Protein AF-G0EFN5-F1 (afdb_monomer_lite)

InterPro domains:
  IPR045397 Toxin TumE-like [PF20126] (11-122)

Secondary structure (DSSP, 8-state):
-HHHHHHHHHHHHHHTGGGEEEEEEEEEEEETTEEEEEEEEEETTS-EEEEEEEEEEETTEEEEEEEEEEEE-TTS-EEEEEE--TT-TTSTTTT-EEEETTS-EEE-----HHHHHHHHHHHHHHHHTS---

Radius of gyration: 15.44 Å; chains: 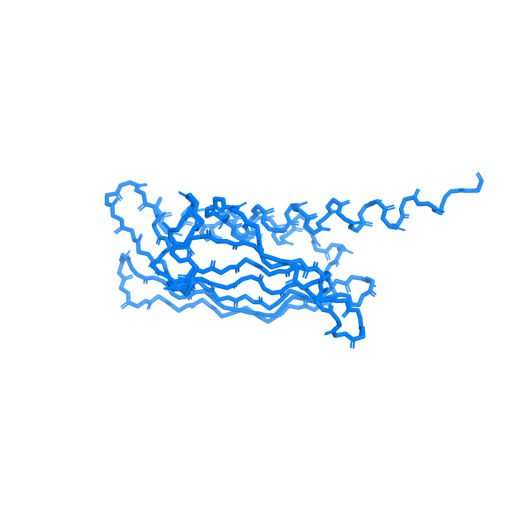1; bounding box: 36×36×50 Å

Foldseek 3Di:
DVVVLVVLVVVLCVVCVQFWPDKDWDWDDPDPFWIWIWIWTATPQQKIWGKIFIWGDDPPDIDTPWMKTFIAGNVRQTQKMWTQDQPCPVAPQHSTWMAHSVRDIHRDHDDRPSRVSVVVVVVCCVVVVVPDD

pLDDT: mean 94.7, std 10.27, range [31.78, 98.88]

Sequence (133 aa):
MLAEYTRGVIEKLWRLSKLITYSSITMEVRSPTRLVLRGLIRFVDGSRLHFLEYLVSRGERVERIAYRFHYEDPHGNLRFRYDNAPHHPELPTHPHHKHLSDGSVVPAEEPSLPAILDEIRSLLAAELGDAEP

Structure (mmCIF, N/CA/C/O backbone):
data_AF-G0EFN5-F1
#
_entry.id   AF-G0EFN5-F1
#
loop_
_atom_site.group_PDB
_atom_site.id
_atom_site.type_symbol
_atom_site.label_atom_id
_atom_site.label_alt_id
_atom_site.label_comp_id
_atom_site.label_asym_id
_atom_site.label_entity_id
_atom_site.label_seq_id
_atom_site.pdbx_PDB_ins_code
_atom_site.Cartn_x
_atom_site.Cartn_y
_atom_site.Cartn_z
_atom_site.occupancy
_atom_site.B_iso_or_equiv
_atom_site.auth_seq_id
_atom_site.auth_comp_id
_atom_site.auth_asym_id
_atom_site.auth_atom_id
_atom_site.pdbx_PDB_model_num
ATOM 1 N N . MET A 1 1 ? -17.535 0.107 6.289 1.00 85.69 1 MET A N 1
ATOM 2 C CA . MET A 1 1 ? -16.983 -0.386 7.584 1.00 85.69 1 MET A CA 1
ATOM 3 C C . MET A 1 1 ? -15.824 -1.365 7.370 1.00 85.69 1 MET A C 1
ATOM 5 O O . MET A 1 1 ? -15.649 -1.841 6.256 1.00 85.69 1 MET A O 1
ATOM 9 N N . LEU A 1 2 ? -15.030 -1.693 8.405 1.00 92.88 2 LEU A 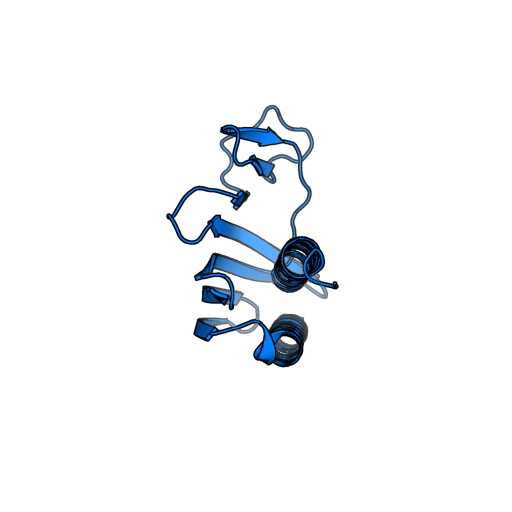N 1
ATOM 10 C CA . LEU A 1 2 ? -13.819 -2.539 8.277 1.00 92.88 2 LEU A CA 1
ATOM 11 C C . LEU A 1 2 ? -14.054 -3.860 7.521 1.00 92.88 2 LEU A C 1
ATOM 13 O O . LEU A 1 2 ? -13.195 -4.264 6.749 1.00 92.88 2 LEU A O 1
ATOM 17 N N . ALA A 1 3 ? -15.224 -4.487 7.679 1.00 91.88 3 ALA A N 1
ATOM 18 C CA . ALA A 1 3 ? -15.596 -5.697 6.940 1.00 91.88 3 ALA A CA 1
ATOM 19 C C . ALA A 1 3 ? -15.755 -5.479 5.420 1.00 91.88 3 ALA A C 1
ATOM 21 O O . ALA A 1 3 ? -15.418 -6.352 4.628 1.00 91.88 3 ALA A O 1
ATOM 22 N N . GLU A 1 4 ? -16.266 -4.323 4.993 1.00 93.00 4 GLU A N 1
ATOM 23 C CA . GLU A 1 4 ? -16.359 -3.972 3.568 1.00 93.00 4 GLU A CA 1
ATOM 24 C C . GLU A 1 4 ? -14.976 -3.679 2.999 1.00 93.00 4 GLU A C 1
ATOM 26 O O . GLU A 1 4 ? -14.658 -4.115 1.897 1.00 93.00 4 GLU A O 1
ATOM 31 N N . TYR A 1 5 ? -14.132 -2.999 3.781 1.00 94.62 5 TYR A N 1
ATOM 32 C CA . TYR A 1 5 ? -12.748 -2.756 3.399 1.00 94.62 5 TYR A CA 1
ATOM 33 C C . TYR A 1 5 ? -11.989 -4.074 3.189 1.00 94.62 5 TYR A C 1
ATOM 35 O O . TYR A 1 5 ? -11.385 -4.279 2.137 1.00 94.62 5 TYR A O 1
ATOM 43 N N . THR A 1 6 ? -12.060 -5.001 4.149 1.00 94.69 6 THR A N 1
ATOM 44 C CA . THR A 1 6 ? -11.372 -6.296 4.039 1.00 94.69 6 THR A CA 1
ATOM 45 C C . THR A 1 6 ? -11.942 -7.156 2.919 1.00 94.69 6 THR A C 1
ATOM 47 O O . THR A 1 6 ? -11.173 -7.809 2.216 1.00 94.69 6 THR A O 1
ATOM 50 N N . ARG A 1 7 ? -13.260 -7.109 2.677 1.00 95.56 7 ARG A N 1
ATOM 51 C CA . ARG A 1 7 ? -13.872 -7.740 1.500 1.00 95.56 7 ARG A CA 1
ATOM 52 C C . ARG A 1 7 ? -13.288 -7.181 0.203 1.00 95.56 7 ARG A C 1
ATOM 54 O O . ARG A 1 7 ? -12.861 -7.964 -0.637 1.00 95.56 7 ARG A O 1
ATOM 61 N N . GLY A 1 8 ? -13.193 -5.857 0.071 1.00 96.06 8 GLY A N 1
ATOM 62 C CA . GLY A 1 8 ? -12.595 -5.212 -1.102 1.00 96.06 8 GLY A CA 1
ATOM 63 C C . GLY A 1 8 ? -11.130 -5.606 -1.321 1.00 96.06 8 GLY A C 1
ATOM 64 O O . GLY A 1 8 ? -10.715 -5.838 -2.456 1.00 96.06 8 GLY A O 1
ATOM 65 N N . VAL A 1 9 ? -10.355 -5.763 -0.242 1.00 96.69 9 VAL A N 1
ATOM 66 C CA . VAL A 1 9 ? -8.985 -6.301 -0.308 1.00 96.69 9 VAL A CA 1
ATOM 67 C C . VAL A 1 9 ? -8.982 -7.738 -0.834 1.00 96.69 9 VAL A C 1
ATOM 69 O O . VAL A 1 9 ? -8.250 -8.036 -1.775 1.00 96.69 9 VAL A O 1
ATOM 72 N N . ILE A 1 10 ? -9.815 -8.624 -0.279 1.00 96.94 10 ILE A N 1
ATOM 73 C CA . ILE A 1 10 ? -9.899 -10.033 -0.701 1.00 96.94 10 ILE A CA 1
ATOM 74 C C . ILE A 1 10 ? -10.315 -10.143 -2.173 1.00 96.94 10 ILE A C 1
ATOM 76 O O . ILE A 1 10 ? -9.691 -10.876 -2.938 1.00 96.94 10 ILE A O 1
ATOM 80 N N . GLU A 1 11 ? -11.327 -9.384 -2.594 1.00 97.56 11 GLU A N 1
ATOM 81 C CA . GLU A 1 11 ? -11.778 -9.346 -3.987 1.00 97.56 11 GLU A CA 1
ATOM 82 C C . GLU A 1 11 ? -10.670 -8.872 -4.930 1.00 97.56 11 GLU A C 1
ATOM 84 O O . GLU A 1 11 ? -10.484 -9.442 -6.009 1.00 97.56 11 GLU A O 1
ATOM 89 N N . LYS A 1 12 ? -9.901 -7.851 -4.527 1.00 97.06 12 LYS A N 1
ATOM 90 C CA . LYS A 1 12 ? -8.769 -7.363 -5.316 1.00 97.06 12 LYS A CA 1
ATOM 91 C C . LYS A 1 12 ? -7.680 -8.427 -5.446 1.00 97.06 12 LYS A C 1
ATOM 93 O O . LYS A 1 12 ? -7.235 -8.689 -6.559 1.00 97.06 12 LYS A O 1
ATOM 98 N N . LEU A 1 13 ? -7.303 -9.078 -4.346 1.00 97.00 13 LEU A N 1
ATOM 99 C CA . LEU A 1 13 ? -6.324 -10.170 -4.352 1.00 97.00 13 LEU A CA 1
ATOM 100 C C . LEU A 1 13 ? -6.772 -11.323 -5.254 1.00 97.00 13 LEU A C 1
ATOM 102 O O . LEU A 1 13 ? -5.977 -11.835 -6.037 1.00 97.00 13 LEU A O 1
ATOM 106 N N . TRP A 1 14 ? -8.055 -11.688 -5.209 1.00 97.19 14 TRP A N 1
ATOM 107 C CA . TRP A 1 14 ? -8.604 -12.738 -6.065 1.00 97.19 14 TRP A CA 1
ATOM 108 C C . TRP A 1 14 ? -8.531 -12.371 -7.554 1.00 97.19 14 TRP A C 1
ATOM 110 O O . TRP A 1 14 ? -8.092 -13.184 -8.371 1.00 97.19 14 TRP A O 1
ATOM 120 N N . ARG A 1 15 ? -8.869 -11.125 -7.917 1.00 96.81 15 ARG A N 1
ATOM 121 C CA . ARG A 1 15 ? -8.736 -10.617 -9.298 1.00 96.81 15 ARG A CA 1
ATOM 122 C C . ARG A 1 15 ? -7.288 -10.600 -9.791 1.00 96.81 15 ARG A C 1
ATOM 124 O O . ARG A 1 15 ? -7.059 -10.778 -10.982 1.00 96.81 15 ARG A O 1
ATOM 131 N N . LEU A 1 16 ? -6.330 -10.389 -8.891 1.00 96.25 16 LEU A N 1
ATOM 132 C CA . LEU A 1 16 ? -4.898 -10.368 -9.195 1.00 96.25 16 LEU A CA 1
ATOM 133 C C . LEU A 1 16 ? -4.220 -11.732 -9.027 1.00 96.25 16 LEU A C 1
ATOM 135 O O . LEU A 1 16 ? -3.008 -11.817 -9.180 1.00 96.25 16 LEU A O 1
ATOM 139 N N . SER A 1 17 ? -4.970 -12.802 -8.755 1.00 96.38 17 SER A N 1
ATOM 140 C CA . SER A 1 17 ? -4.414 -14.133 -8.469 1.00 96.38 17 SER A CA 1
ATOM 141 C C . SER A 1 17 ? -3.433 -14.641 -9.531 1.00 96.38 17 SER A C 1
ATOM 143 O O . SER A 1 17 ? -2.427 -15.242 -9.180 1.00 96.38 17 SER A O 1
ATOM 145 N N . LYS A 1 18 ? -3.664 -14.343 -10.818 1.00 96.56 18 LYS A N 1
ATOM 146 C CA . LYS A 1 18 ? -2.749 -14.713 -11.916 1.00 96.56 18 LYS A CA 1
ATOM 147 C C . LYS A 1 18 ? -1.419 -13.953 -11.913 1.00 96.56 18 LYS A C 1
ATOM 149 O O . LYS A 1 18 ? -0.469 -14.410 -12.532 1.00 96.56 18 LYS A O 1
ATOM 154 N N . LEU A 1 19 ? -1.369 -12.795 -11.260 1.00 97.44 19 LEU A N 1
ATOM 155 C CA . LEU A 1 19 ? -0.171 -11.965 -11.135 1.00 97.44 19 LEU A CA 1
ATOM 156 C C . LEU A 1 19 ? 0.564 -12.204 -9.813 1.00 97.44 19 LEU A C 1
ATOM 158 O O . LEU A 1 19 ? 1.660 -11.683 -9.647 1.00 97.44 19 LEU A O 1
ATOM 162 N N . ILE A 1 20 ? -0.014 -12.965 -8.878 1.00 98.31 20 ILE A N 1
ATOM 163 C CA . ILE A 1 20 ? 0.542 -13.216 -7.545 1.00 98.31 20 ILE A CA 1
ATOM 164 C C . ILE A 1 20 ? 1.136 -14.625 -7.504 1.00 98.31 20 ILE A C 1
ATOM 166 O O . ILE A 1 20 ? 0.429 -15.613 -7.677 1.00 98.31 20 ILE A O 1
ATOM 170 N N . THR A 1 21 ? 2.433 -14.724 -7.220 1.00 98.31 21 THR A N 1
ATOM 171 C CA . THR A 1 21 ? 3.140 -16.009 -7.068 1.00 98.31 21 THR A CA 1
ATOM 172 C C . THR A 1 21 ? 3.200 -16.472 -5.618 1.00 98.31 21 THR A C 1
ATOM 174 O O . THR A 1 21 ? 3.274 -17.667 -5.342 1.00 98.31 21 THR A O 1
ATOM 177 N N . TYR A 1 22 ? 3.156 -15.533 -4.674 1.00 98.31 22 TYR A N 1
ATOM 178 C CA . TYR A 1 22 ? 3.151 -15.818 -3.246 1.00 98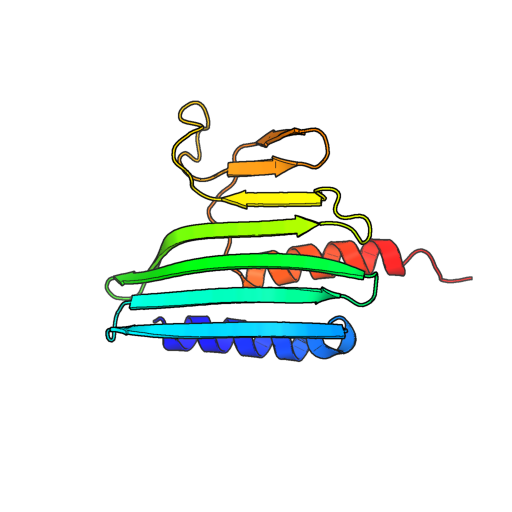.31 22 TYR A CA 1
ATOM 179 C C . TYR A 1 22 ? 2.451 -14.700 -2.480 1.00 98.31 22 TYR A C 1
ATOM 181 O O . TYR A 1 22 ? 2.629 -13.520 -2.781 1.00 98.31 22 TYR A O 1
ATOM 189 N N . SER A 1 23 ? 1.713 -15.059 -1.433 1.00 97.75 23 SER A N 1
ATOM 190 C CA . SER A 1 23 ? 1.177 -14.092 -0.480 1.00 97.75 23 SER A CA 1
ATOM 191 C C . SER A 1 23 ? 1.176 -14.655 0.935 1.00 97.75 23 SER A C 1
ATOM 193 O O . SER A 1 23 ? 0.706 -15.770 1.156 1.00 97.75 23 SER A O 1
ATOM 195 N N . SER A 1 24 ? 1.623 -13.853 1.897 1.00 97.94 24 SER A N 1
ATOM 196 C CA . SER A 1 24 ? 1.438 -14.089 3.328 1.00 97.94 24 SER A CA 1
ATOM 197 C C . SER A 1 24 ? 0.810 -12.848 3.934 1.00 97.94 24 SER A C 1
ATOM 199 O O . SER A 1 24 ? 1.431 -11.786 3.971 1.00 97.94 24 SER A O 1
ATOM 201 N N . ILE A 1 25 ? -0.450 -12.963 4.347 1.00 97.69 25 ILE A N 1
ATOM 202 C CA . ILE A 1 25 ? -1.261 -11.844 4.823 1.00 97.69 25 ILE A CA 1
ATOM 203 C C . ILE A 1 25 ? -1.831 -12.218 6.184 1.00 97.69 25 ILE A C 1
ATOM 205 O O . ILE A 1 25 ? -2.456 -13.262 6.349 1.00 97.69 25 ILE A O 1
ATOM 209 N N . THR A 1 26 ? -1.606 -11.357 7.169 1.00 97.94 26 THR A N 1
ATOM 210 C CA . THR A 1 26 ? -2.162 -11.476 8.514 1.00 97.94 26 THR A CA 1
ATOM 211 C C . THR A 1 26 ? -3.175 -10.367 8.730 1.00 97.94 26 THR A C 1
ATOM 213 O O . THR A 1 26 ? -2.851 -9.186 8.594 1.00 97.94 26 THR A O 1
ATOM 216 N N . MET A 1 27 ? -4.387 -10.760 9.107 1.00 97.00 27 MET A N 1
ATOM 217 C CA . MET A 1 27 ? -5.455 -9.858 9.512 1.00 97.00 27 MET A CA 1
ATOM 218 C C . MET A 1 27 ? -5.742 -10.084 10.993 1.00 97.00 27 MET A C 1
ATOM 220 O O . MET A 1 27 ? -6.149 -11.171 11.394 1.00 97.00 27 MET A O 1
ATOM 224 N N . GLU A 1 28 ? -5.521 -9.060 11.808 1.00 97.31 28 GLU A N 1
ATOM 225 C CA . GLU A 1 28 ? -5.665 -9.134 13.255 1.00 97.31 28 GLU A CA 1
ATOM 226 C C . GLU A 1 28 ? -6.720 -8.137 13.736 1.00 97.31 28 GLU A C 1
ATOM 228 O O . GLU A 1 28 ? -6.487 -6.927 13.820 1.00 97.31 28 GLU A O 1
ATOM 233 N N . VAL A 1 29 ? -7.908 -8.658 14.046 1.00 95.38 29 VAL A N 1
ATOM 234 C CA . VAL A 1 29 ? -9.004 -7.878 14.628 1.00 95.38 29 VAL A CA 1
ATOM 235 C C . VAL A 1 29 ? -8.673 -7.604 16.091 1.00 95.38 29 VAL A C 1
ATOM 237 O O . VAL A 1 29 ? -8.594 -8.522 16.903 1.00 95.38 29 VAL A O 1
ATOM 240 N N . ARG A 1 30 ? -8.459 -6.331 16.431 1.00 95.38 30 ARG A N 1
ATOM 241 C CA . ARG A 1 30 ? -8.133 -5.892 17.799 1.00 95.38 30 ARG A CA 1
ATOM 242 C C . ARG A 1 30 ? -9.379 -5.515 18.592 1.00 95.38 30 ARG A C 1
ATOM 244 O O . ARG A 1 30 ? -9.400 -5.642 19.810 1.00 95.38 30 ARG A O 1
ATOM 251 N N . SER A 1 31 ? -10.403 -5.027 17.901 1.00 94.69 31 SER A N 1
ATOM 252 C CA . SER A 1 31 ? -11.732 -4.731 18.435 1.00 94.69 31 SER A CA 1
ATOM 253 C C . SER A 1 31 ? -12.728 -4.634 17.268 1.00 94.69 31 SER A C 1
ATOM 255 O O . SER A 1 31 ? -12.298 -4.631 16.112 1.00 94.69 31 SER A O 1
ATOM 257 N N . PRO A 1 32 ? -14.041 -4.469 17.518 1.00 92.00 32 PRO A N 1
ATOM 258 C CA . PRO A 1 32 ? -15.018 -4.253 16.445 1.00 92.00 32 PRO A CA 1
ATOM 259 C C . PRO A 1 32 ? -14.708 -3.054 15.531 1.00 92.00 32 PRO A C 1
ATOM 261 O O . PRO A 1 32 ? -15.166 -3.005 14.394 1.00 92.00 32 PRO A O 1
ATOM 264 N N . THR A 1 33 ? -13.922 -2.088 16.014 1.00 95.06 33 THR A N 1
ATOM 265 C CA . THR A 1 33 ? -13.569 -0.860 15.292 1.00 95.06 33 THR A CA 1
ATOM 266 C C . THR A 1 33 ? -12.082 -0.747 14.982 1.00 95.06 33 THR A C 1
ATOM 268 O O . THR A 1 33 ? -11.667 0.298 14.496 1.00 95.06 33 THR A O 1
ATOM 271 N N . ARG A 1 34 ? -11.260 -1.772 15.249 1.00 97.19 34 ARG A N 1
ATOM 272 C CA . ARG A 1 34 ? -9.806 -1.711 15.035 1.00 97.19 34 ARG A CA 1
ATOM 273 C C . ARG A 1 34 ? -9.272 -2.979 14.387 1.00 97.19 34 ARG A C 1
ATOM 275 O O . ARG A 1 34 ? -9.493 -4.080 14.891 1.00 97.19 34 ARG A O 1
ATOM 282 N N . LEU A 1 35 ? -8.496 -2.805 13.323 1.00 97.69 35 LEU A N 1
ATOM 283 C CA . LEU A 1 35 ? -7.891 -3.890 12.561 1.00 97.69 35 LEU A CA 1
ATOM 284 C C . LEU A 1 35 ? -6.427 -3.576 12.259 1.00 97.69 35 LEU A C 1
ATOM 286 O O . LEU A 1 35 ? -6.102 -2.457 11.879 1.00 97.69 35 LEU A O 1
ATOM 290 N N . VAL A 1 36 ? -5.558 -4.575 12.388 1.00 98.38 36 VAL A N 1
ATOM 291 C CA . VAL A 1 36 ? -4.207 -4.523 11.824 1.00 98.38 36 VAL A CA 1
ATOM 292 C C . VAL A 1 36 ? -4.151 -5.471 10.639 1.00 98.38 36 VAL A C 1
ATOM 294 O O . VAL A 1 36 ? -4.457 -6.655 10.778 1.00 98.38 36 VAL A O 1
ATOM 297 N N . LEU A 1 37 ? -3.758 -4.958 9.481 1.00 98.12 37 LEU A N 1
ATOM 298 C CA . LEU A 1 37 ? -3.517 -5.754 8.287 1.00 98.12 37 LEU A CA 1
ATOM 299 C C . LEU A 1 37 ? -2.040 -5.639 7.922 1.00 98.12 37 LEU A C 1
ATOM 301 O O . LEU A 1 37 ? -1.505 -4.540 7.854 1.00 98.12 37 LEU A O 1
ATOM 305 N N . ARG A 1 38 ? -1.357 -6.759 7.703 1.00 98.50 38 ARG A N 1
ATOM 306 C CA . ARG A 1 38 ? 0.041 -6.746 7.261 1.00 98.50 38 ARG A CA 1
ATOM 307 C C . ARG A 1 38 ? 0.344 -7.922 6.363 1.00 98.50 38 ARG A C 1
ATOM 309 O O . ARG A 1 38 ? -0.285 -8.971 6.500 1.00 98.50 38 ARG A O 1
ATOM 316 N N . GLY A 1 39 ? 1.348 -7.789 5.514 1.00 98.31 39 GLY A N 1
ATOM 317 C CA . GLY A 1 39 ? 1.754 -8.913 4.697 1.00 98.31 39 GLY A CA 1
ATOM 318 C C . GLY A 1 39 ? 2.877 -8.639 3.720 1.00 98.31 39 GLY A C 1
ATOM 319 O O . GLY A 1 39 ? 3.440 -7.547 3.649 1.00 98.31 39 GLY A O 1
ATOM 320 N N . LEU A 1 40 ? 3.165 -9.695 2.972 1.00 98.69 40 LEU A N 1
ATOM 321 C CA . LEU A 1 40 ? 4.058 -9.729 1.829 1.00 98.69 40 LEU A CA 1
ATOM 322 C C . LEU A 1 40 ? 3.305 -10.359 0.659 1.00 98.69 40 LEU A C 1
ATOM 324 O O . LEU A 1 40 ? 2.744 -11.445 0.806 1.00 98.69 40 LEU A O 1
ATOM 328 N N . ILE A 1 41 ? 3.327 -9.700 -0.493 1.00 98.75 41 ILE A N 1
ATOM 329 C CA . ILE A 1 41 ? 2.859 -10.239 -1.771 1.00 98.75 41 ILE A CA 1
ATOM 330 C C . ILE A 1 41 ? 4.043 -10.226 -2.732 1.00 98.75 41 ILE A C 1
ATOM 332 O O . ILE A 1 41 ? 4.722 -9.210 -2.848 1.00 98.75 41 ILE A O 1
ATOM 336 N N . ARG A 1 42 ? 4.296 -11.349 -3.403 1.00 98.81 42 ARG A N 1
ATOM 337 C CA . ARG A 1 42 ? 5.251 -11.454 -4.508 1.00 98.81 42 ARG A CA 1
ATOM 338 C C . ARG A 1 42 ? 4.484 -11.620 -5.810 1.00 98.81 42 ARG A C 1
ATOM 340 O O . ARG A 1 42 ? 3.560 -12.437 -5.876 1.00 98.81 42 ARG A O 1
ATOM 347 N N . PHE A 1 43 ? 4.890 -10.873 -6.827 1.00 98.50 43 PHE A N 1
ATOM 348 C CA . PHE A 1 43 ? 4.275 -10.910 -8.145 1.00 98.50 43 PHE A CA 1
ATOM 349 C C . PHE A 1 43 ? 5.059 -11.804 -9.118 1.00 98.50 43 PHE A C 1
ATOM 351 O O . PHE A 1 43 ? 6.090 -12.385 -8.766 1.00 98.50 43 PHE A O 1
ATOM 358 N N . VAL A 1 44 ? 4.518 -11.992 -10.322 1.00 97.69 44 VAL A N 1
ATOM 359 C CA . VAL A 1 44 ? 5.066 -12.875 -11.371 1.00 97.69 44 VAL A CA 1
ATOM 360 C C . VAL A 1 44 ? 6.418 -12.435 -11.927 1.00 97.69 44 VAL A C 1
ATOM 362 O O . VAL A 1 44 ? 7.207 -13.287 -12.318 1.00 97.69 44 VAL A O 1
ATOM 365 N N . ASP A 1 45 ? 6.713 -11.140 -11.909 1.00 96.75 45 ASP A N 1
ATOM 366 C CA . ASP A 1 45 ? 8.008 -10.569 -12.299 1.00 96.75 45 ASP A CA 1
ATOM 367 C C . ASP A 1 45 ? 9.071 -10.688 -11.186 1.00 96.75 45 ASP A C 1
ATOM 369 O O . ASP A 1 45 ? 10.235 -10.371 -11.401 1.00 96.75 45 ASP A O 1
ATOM 373 N N . GLY A 1 46 ? 8.685 -11.152 -9.991 1.00 98.06 46 GLY A N 1
ATOM 374 C CA . GLY A 1 46 ? 9.546 -11.250 -8.811 1.00 98.06 46 GLY A CA 1
ATOM 375 C C . GLY A 1 46 ? 9.538 -10.010 -7.911 1.00 98.06 46 GLY A C 1
ATOM 376 O O . GLY A 1 46 ? 10.130 -10.056 -6.826 1.00 98.06 46 GLY A O 1
ATOM 377 N N . SER A 1 47 ? 8.850 -8.935 -8.307 1.00 98.56 47 SER A N 1
ATOM 378 C CA . SER A 1 47 ? 8.641 -7.757 -7.463 1.00 98.56 47 SER A CA 1
ATOM 379 C C . SER A 1 47 ? 7.822 -8.101 -6.216 1.00 98.56 47 SER A C 1
ATOM 381 O O . SER A 1 47 ? 7.127 -9.127 -6.139 1.00 98.56 47 SER A O 1
ATOM 383 N N . ARG A 1 48 ? 7.938 -7.261 -5.185 1.00 98.81 48 ARG A N 1
ATOM 384 C CA . ARG A 1 48 ? 7.385 -7.530 -3.855 1.00 98.81 48 ARG A CA 1
ATOM 385 C C . ARG A 1 48 ? 6.716 -6.299 -3.269 1.00 98.81 48 ARG A C 1
ATOM 387 O O . ARG A 1 48 ? 7.299 -5.223 -3.236 1.00 98.81 48 ARG A O 1
ATOM 394 N N . LEU A 1 49 ? 5.515 -6.487 -2.729 1.00 98.88 49 LEU A N 1
ATOM 395 C CA . LEU A 1 49 ? 4.837 -5.514 -1.877 1.00 98.88 49 LEU A CA 1
ATOM 396 C C . LEU A 1 49 ? 4.891 -5.983 -0.423 1.00 98.88 49 LEU A C 1
ATOM 398 O O . LEU A 1 49 ? 4.270 -6.984 -0.062 1.00 98.88 49 LEU A O 1
ATOM 402 N N . HIS A 1 50 ? 5.571 -5.211 0.416 1.00 98.81 50 HIS A N 1
ATOM 403 C CA . HIS A 1 50 ? 5.491 -5.297 1.869 1.00 98.81 50 HIS A CA 1
ATOM 404 C C . HIS A 1 50 ? 4.509 -4.246 2.377 1.00 98.81 50 HIS A C 1
ATOM 406 O O . HIS A 1 50 ? 4.625 -3.070 2.031 1.00 98.81 50 HIS A O 1
ATOM 412 N N . PHE A 1 51 ? 3.558 -4.640 3.220 1.00 98.75 51 PHE A N 1
ATOM 413 C CA . PHE A 1 51 ? 2.557 -3.700 3.709 1.00 98.75 51 PHE A CA 1
ATOM 414 C C . PHE A 1 51 ? 2.174 -3.896 5.173 1.00 98.75 51 PHE A C 1
ATOM 416 O O . PHE A 1 51 ? 2.248 -4.997 5.724 1.00 98.75 51 PHE A O 1
ATOM 423 N N . LEU A 1 52 ? 1.755 -2.792 5.785 1.00 98.62 52 LEU A N 1
ATOM 424 C CA . LEU A 1 52 ? 1.210 -2.695 7.133 1.00 98.62 52 LEU A CA 1
ATOM 425 C C . LEU A 1 52 ? 0.164 -1.580 7.146 1.00 98.62 52 LEU A C 1
ATOM 427 O O . LEU A 1 52 ? 0.436 -0.481 6.679 1.00 98.62 52 LEU A O 1
ATOM 431 N N . GLU A 1 53 ? -1.003 -1.846 7.713 1.00 98.25 53 GLU A N 1
ATOM 432 C CA . GLU A 1 53 ? -2.074 -0.884 7.942 1.00 98.25 53 GLU A CA 1
ATOM 433 C C . GLU A 1 53 ? -2.621 -1.076 9.356 1.00 98.25 53 GLU A C 1
ATOM 435 O O . GLU A 1 53 ? -3.003 -2.180 9.750 1.00 98.25 53 GLU A O 1
ATOM 440 N N . TYR A 1 54 ? -2.705 0.016 10.107 1.00 98.31 54 TYR A N 1
ATOM 441 C CA . TYR A 1 54 ? -3.481 0.112 11.334 1.00 98.31 54 TYR A CA 1
ATOM 442 C C . TYR A 1 54 ? -4.746 0.896 11.019 1.00 98.31 54 TYR A C 1
ATOM 444 O O . TYR A 1 54 ? -4.698 2.098 10.756 1.00 98.31 54 TYR A O 1
ATOM 452 N N . LEU A 1 55 ? -5.878 0.205 11.038 1.00 97.94 55 LEU A N 1
ATOM 453 C CA . LEU A 1 55 ? -7.166 0.730 10.618 1.00 97.94 55 LEU A CA 1
ATOM 454 C C . LEU A 1 55 ? -8.083 0.931 11.813 1.00 97.94 55 LEU A C 1
ATOM 456 O O . LEU A 1 55 ? -8.189 0.063 12.687 1.00 97.94 55 LEU A O 1
ATOM 460 N N . VAL A 1 56 ? -8.791 2.057 11.816 1.00 97.12 56 VAL A N 1
ATOM 461 C CA . VAL A 1 56 ? -9.835 2.369 12.790 1.00 97.12 56 VAL A CA 1
ATOM 462 C C . VAL A 1 56 ? -11.121 2.731 12.056 1.00 97.12 56 VAL A C 1
ATOM 464 O O . VAL A 1 56 ? -11.112 3.542 11.138 1.00 97.12 56 VAL A O 1
ATOM 467 N N . SER A 1 57 ? -12.244 2.144 12.462 1.00 95.12 57 SER A N 1
ATOM 468 C CA . SER A 1 57 ? -13.568 2.575 12.011 1.00 95.12 57 SER A CA 1
ATOM 469 C C . SER A 1 57 ? -14.041 3.739 12.878 1.00 95.12 57 SER A C 1
ATOM 471 O O . SER A 1 57 ? -14.146 3.587 14.099 1.00 95.12 57 SER A O 1
ATOM 473 N N . ARG A 1 58 ? -14.371 4.877 12.264 1.00 91.25 58 ARG A N 1
ATOM 474 C CA . ARG A 1 58 ? -15.016 6.023 12.922 1.00 91.25 58 ARG A CA 1
ATOM 475 C C . ARG A 1 58 ? -16.313 6.363 12.200 1.00 91.25 58 ARG A C 1
ATOM 477 O O . ARG A 1 58 ? -16.300 6.912 11.101 1.00 91.25 58 ARG A O 1
ATOM 484 N N . GLY A 1 59 ? -17.437 5.994 12.814 1.00 85.75 59 GLY A N 1
ATOM 485 C CA . GLY A 1 59 ? -18.734 6.032 12.141 1.00 85.75 59 GLY A CA 1
ATOM 486 C C . GLY A 1 59 ? -18.693 5.182 10.869 1.00 85.75 59 GLY A C 1
ATOM 487 O O . GLY A 1 59 ? -18.310 4.012 10.912 1.00 85.75 59 GLY A O 1
ATOM 488 N N . GLU A 1 60 ? -19.025 5.794 9.737 1.00 84.19 60 GLU A N 1
ATOM 489 C CA . GLU A 1 60 ? -19.079 5.132 8.428 1.00 84.19 60 GLU A CA 1
ATOM 490 C C . GLU A 1 60 ? -17.727 5.087 7.693 1.00 84.19 60 GLU A C 1
ATOM 492 O O . GLU A 1 60 ? -17.609 4.434 6.655 1.00 84.19 60 GLU A O 1
ATOM 497 N N . ARG A 1 61 ? -16.683 5.735 8.229 1.00 87.75 61 ARG A N 1
ATOM 498 C CA . ARG A 1 61 ? -15.362 5.829 7.589 1.00 87.75 61 ARG A CA 1
ATOM 499 C C . ARG A 1 61 ? -14.354 4.863 8.203 1.00 87.75 61 ARG A C 1
ATOM 501 O O . ARG A 1 61 ? -14.402 4.556 9.395 1.00 87.75 61 ARG A O 1
ATOM 508 N N . VAL A 1 62 ? -13.426 4.398 7.370 1.00 93.38 62 VAL A N 1
ATOM 509 C CA . VAL A 1 62 ? -12.225 3.665 7.787 1.00 93.38 62 VAL A CA 1
ATOM 510 C C . VAL A 1 62 ? -11.040 4.613 7.642 1.00 93.38 62 VAL A C 1
ATOM 512 O O . VAL A 1 62 ? -10.788 5.102 6.547 1.00 93.38 62 VAL A O 1
ATOM 515 N N . GLU A 1 63 ? -10.335 4.859 8.739 1.00 94.19 63 GLU A N 1
ATOM 516 C CA . GLU A 1 63 ? -9.144 5.709 8.802 1.00 94.19 63 GLU A CA 1
ATOM 517 C C . GLU A 1 63 ? -7.890 4.844 8.971 1.00 94.19 63 GLU A C 1
ATOM 519 O O . GLU A 1 63 ? -7.899 3.901 9.776 1.00 94.19 63 GLU A O 1
ATOM 524 N N . ARG A 1 64 ? -6.795 5.177 8.272 1.00 96.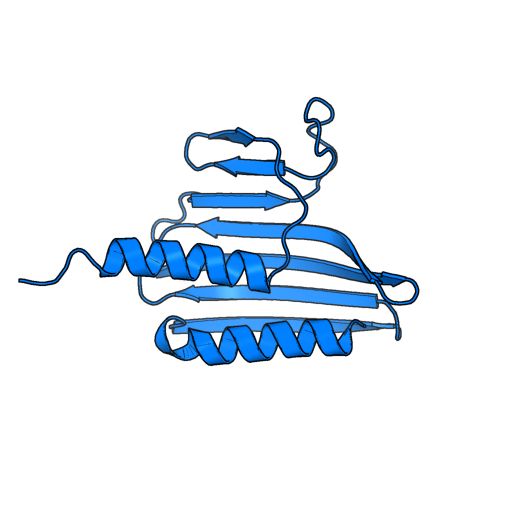19 64 ARG A N 1
ATOM 525 C CA . ARG A 1 64 ? -5.464 4.614 8.549 1.00 96.19 64 ARG A CA 1
ATOM 526 C C . ARG A 1 64 ? -4.731 5.503 9.538 1.00 96.19 64 ARG A C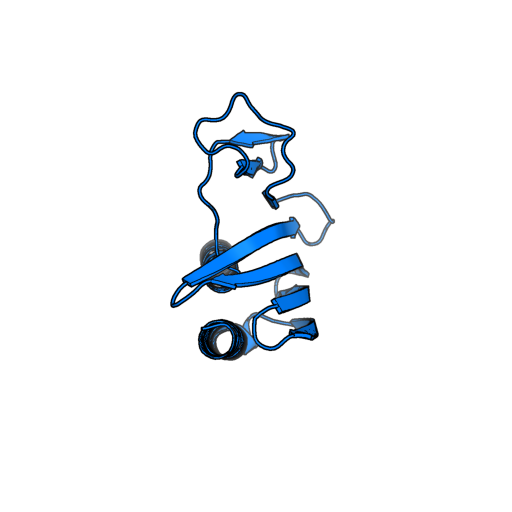 1
ATOM 528 O O . ARG A 1 64 ? -4.210 6.553 9.189 1.00 96.19 64 ARG A O 1
ATOM 535 N N . ILE A 1 65 ? -4.620 5.051 10.782 1.00 96.88 65 ILE A N 1
ATOM 536 C CA . ILE A 1 65 ? -3.829 5.780 11.786 1.00 96.88 65 ILE A CA 1
ATOM 537 C C . ILE A 1 65 ? -2.322 5.639 11.532 1.00 96.88 65 ILE A C 1
ATOM 539 O O . ILE A 1 65 ? -1.553 6.545 11.834 1.00 96.88 65 ILE A O 1
ATOM 543 N N . ALA A 1 66 ? -1.897 4.513 10.959 1.00 98.06 66 ALA A N 1
ATOM 544 C CA . ALA A 1 66 ? -0.528 4.278 10.524 1.00 98.06 66 ALA A CA 1
ATOM 545 C C . ALA A 1 66 ? -0.528 3.301 9.350 1.00 98.06 66 ALA A C 1
ATOM 547 O O . ALA A 1 66 ? -1.257 2.305 9.384 1.00 98.06 66 ALA A O 1
ATOM 548 N N . TYR A 1 67 ? 0.289 3.552 8.332 1.00 98.62 67 TYR A N 1
ATOM 549 C CA . TYR A 1 67 ? 0.464 2.607 7.238 1.00 98.62 67 TYR A CA 1
ATOM 550 C C . TYR A 1 67 ? 1.853 2.675 6.612 1.00 98.62 67 TYR A C 1
ATOM 552 O O . TYR A 1 67 ? 2.589 3.652 6.745 1.00 98.62 67 TYR A O 1
ATOM 560 N N . ARG A 1 68 ? 2.190 1.603 5.903 1.00 98.69 68 ARG A N 1
ATOM 561 C CA . ARG A 1 68 ? 3.330 1.517 5.000 1.00 98.69 68 ARG A CA 1
ATOM 562 C C . ARG A 1 68 ? 2.968 0.589 3.850 1.00 98.69 68 ARG A C 1
ATOM 564 O O . ARG A 1 68 ? 2.544 -0.536 4.097 1.00 98.69 68 ARG A O 1
ATOM 571 N N . PHE A 1 69 ? 3.216 1.028 2.626 1.00 98.88 69 PHE A N 1
ATOM 572 C CA . PHE A 1 69 ? 3.177 0.223 1.411 1.00 98.88 69 PHE A CA 1
ATOM 573 C C . PHE A 1 69 ? 4.527 0.370 0.721 1.00 98.88 69 PHE A C 1
ATOM 575 O O . PHE A 1 69 ? 4.788 1.396 0.108 1.00 98.88 69 PHE A O 1
ATOM 582 N N . HIS A 1 70 ? 5.407 -0.612 0.881 1.00 98.88 70 HIS A N 1
ATOM 583 C CA . HIS A 1 70 ? 6.756 -0.614 0.318 1.00 98.88 70 HIS A CA 1
ATOM 584 C C . HIS A 1 70 ? 6.796 -1.595 -0.847 1.00 98.88 70 HIS A C 1
ATOM 586 O O . HIS A 1 70 ? 6.651 -2.801 -0.637 1.00 98.88 70 HIS A O 1
ATOM 592 N N . TYR A 1 71 ? 6.962 -1.071 -2.057 1.00 98.88 71 TYR A N 1
ATOM 593 C CA . TYR A 1 71 ? 7.044 -1.856 -3.279 1.00 98.88 71 TYR A CA 1
ATOM 594 C C . TYR A 1 71 ? 8.474 -1.838 -3.818 1.00 98.88 71 TYR A C 1
ATOM 596 O O . TYR A 1 71 ? 9.064 -0.773 -4.021 1.00 98.88 71 TYR A O 1
ATOM 604 N N . GLU A 1 72 ? 9.032 -3.024 -4.035 1.00 98.62 72 GLU A N 1
ATOM 605 C CA . GLU A 1 72 ? 10.412 -3.224 -4.468 1.00 98.62 72 GLU A CA 1
ATOM 606 C C . GLU A 1 72 ? 10.509 -4.174 -5.659 1.00 98.62 72 GLU A C 1
ATOM 608 O O . GLU A 1 72 ? 9.664 -5.051 -5.860 1.00 98.62 72 GLU A O 1
ATOM 613 N N . ASP A 1 73 ? 11.562 -3.995 -6.447 1.00 98.19 73 ASP A N 1
ATOM 614 C CA . ASP A 1 73 ? 11.873 -4.844 -7.589 1.00 98.19 73 ASP A CA 1
ATOM 615 C C . ASP A 1 73 ? 12.418 -6.234 -7.152 1.00 98.19 73 ASP A C 1
ATOM 617 O O . ASP A 1 73 ? 12.618 -6.512 -5.955 1.00 98.19 73 ASP A O 1
ATOM 621 N N . PRO A 1 74 ? 12.686 -7.153 -8.100 1.00 97.88 74 PRO A N 1
ATOM 622 C CA . PRO A 1 74 ? 13.246 -8.470 -7.784 1.00 97.88 74 PRO A CA 1
ATOM 623 C C . PRO A 1 74 ? 14.616 -8.424 -7.092 1.00 97.88 74 PRO A C 1
ATOM 625 O O . PRO A 1 74 ? 14.970 -9.355 -6.368 1.00 97.88 74 PRO A O 1
ATOM 628 N N . HIS A 1 75 ? 15.36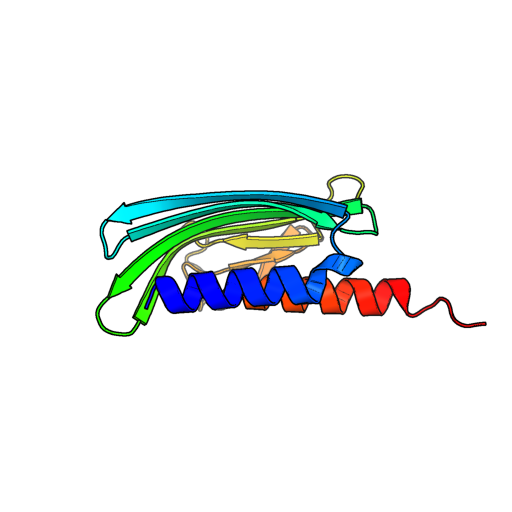9 -7.337 -7.259 1.00 97.69 75 HIS A N 1
ATOM 629 C CA . HIS A 1 75 ? 16.678 -7.114 -6.646 1.00 97.69 75 HIS A CA 1
ATOM 630 C C . HIS A 1 75 ? 16.591 -6.438 -5.266 1.00 97.69 75 HIS A C 1
ATOM 632 O O . HIS A 1 75 ? 17.590 -6.371 -4.555 1.00 97.69 75 HIS A O 1
ATOM 638 N N . GLY A 1 76 ? 15.396 -6.010 -4.845 1.00 97.31 76 GLY A N 1
ATOM 639 C CA . GLY A 1 76 ? 15.158 -5.324 -3.573 1.00 97.31 76 GLY A CA 1
ATOM 640 C C . GLY A 1 76 ? 15.343 -3.809 -3.646 1.00 97.31 76 GLY A C 1
ATOM 641 O O . GLY A 1 76 ? 15.373 -3.156 -2.604 1.00 97.31 76 GLY A O 1
ATOM 642 N N . ASN A 1 77 ? 15.456 -3.233 -4.846 1.00 98.12 77 ASN A N 1
ATOM 643 C CA . ASN A 1 77 ? 15.483 -1.785 -5.000 1.00 98.12 77 ASN A CA 1
ATOM 644 C C . ASN A 1 77 ? 14.071 -1.223 -4.864 1.00 98.12 77 ASN A C 1
ATOM 646 O O . ASN A 1 77 ? 13.105 -1.772 -5.403 1.00 98.12 77 ASN A O 1
ATOM 650 N N . LEU A 1 78 ? 13.959 -0.095 -4.166 1.00 98.38 78 LEU A N 1
ATOM 651 C CA . LEU A 1 78 ? 12.701 0.617 -4.008 1.00 98.38 78 LEU A CA 1
ATOM 652 C C . LEU A 1 78 ? 12.162 1.042 -5.380 1.00 98.38 78 LEU A C 1
ATOM 654 O O . LEU A 1 78 ? 12.833 1.767 -6.109 1.00 98.38 78 LEU A O 1
ATOM 658 N N . ARG A 1 79 ? 10.928 0.647 -5.699 1.00 98.12 79 ARG A N 1
ATOM 659 C CA . ARG A 1 79 ? 10.162 1.216 -6.817 1.00 98.12 79 ARG A CA 1
ATOM 660 C C . ARG A 1 79 ? 9.359 2.416 -6.326 1.00 98.12 79 ARG A C 1
ATOM 662 O O . ARG A 1 79 ? 9.458 3.504 -6.884 1.00 98.12 79 ARG A O 1
ATOM 669 N N . PHE A 1 80 ? 8.613 2.230 -5.238 1.00 98.75 80 PHE A N 1
ATOM 670 C CA . PHE A 1 80 ? 7.998 3.317 -4.482 1.00 98.75 80 PHE A CA 1
ATOM 671 C C . PHE A 1 80 ? 7.650 2.873 -3.061 1.00 98.75 80 PHE A C 1
ATOM 673 O O . PHE A 1 80 ? 7.472 1.683 -2.783 1.00 98.75 80 PHE A O 1
ATOM 680 N N . ARG A 1 81 ? 7.481 3.837 -2.155 1.00 98.81 81 ARG A N 1
ATOM 681 C CA . ARG A 1 81 ? 6.888 3.586 -0.839 1.00 98.81 81 ARG A CA 1
ATOM 682 C C . ARG A 1 81 ? 5.920 4.683 -0.449 1.00 98.81 81 ARG A C 1
ATOM 684 O O . ARG A 1 81 ? 6.288 5.846 -0.456 1.00 98.81 81 ARG A O 1
ATOM 691 N N . TYR A 1 82 ? 4.725 4.303 -0.027 1.00 98.75 82 TYR A N 1
ATOM 692 C CA . TYR A 1 82 ? 3.799 5.207 0.647 1.00 98.75 82 TYR A CA 1
ATOM 693 C C . TYR A 1 82 ? 3.833 4.933 2.147 1.00 98.75 82 TYR A C 1
ATOM 695 O O . TYR A 1 82 ? 3.706 3.778 2.559 1.00 98.75 82 TYR A O 1
ATOM 703 N N . ASP A 1 83 ? 3.962 5.968 2.966 1.00 98.56 83 ASP A N 1
ATOM 704 C CA . ASP A 1 83 ? 3.795 5.868 4.415 1.00 98.56 83 ASP A CA 1
ATOM 705 C C . ASP A 1 83 ? 3.328 7.204 5.011 1.00 98.56 83 ASP A C 1
ATOM 707 O O . ASP A 1 83 ? 3.197 8.205 4.303 1.00 98.56 83 ASP A O 1
ATOM 711 N N . ASN A 1 84 ? 2.991 7.191 6.300 1.00 98.31 84 ASN A N 1
ATOM 712 C CA . ASN A 1 84 ? 2.533 8.371 7.032 1.00 98.31 84 ASN A CA 1
ATOM 713 C C . ASN A 1 84 ? 3.351 8.647 8.301 1.00 98.31 84 ASN A C 1
ATOM 715 O O . ASN A 1 84 ? 2.827 9.217 9.261 1.00 98.31 84 ASN A O 1
ATOM 719 N N . ALA A 1 85 ? 4.624 8.232 8.348 1.00 97.44 85 ALA A N 1
ATOM 720 C CA . ALA A 1 85 ? 5.500 8.682 9.425 1.00 97.44 85 ALA A CA 1
ATOM 721 C C . ALA A 1 85 ? 5.574 10.227 9.392 1.00 97.44 85 ALA A C 1
ATOM 723 O O . ALA A 1 85 ? 5.764 10.796 8.317 1.00 97.44 85 ALA A O 1
ATOM 724 N N . PRO A 1 86 ? 5.419 10.943 10.522 1.00 96.06 86 PRO A N 1
ATOM 725 C CA . PRO A 1 86 ? 5.268 12.403 10.530 1.00 96.06 86 PRO A CA 1
ATOM 726 C C . PRO A 1 86 ? 6.620 13.138 10.434 1.00 96.06 86 PRO A C 1
ATOM 728 O O . PRO A 1 86 ? 6.898 14.060 11.192 1.00 96.06 86 PRO A O 1
ATOM 731 N N . HIS A 1 87 ? 7.484 12.710 9.514 1.00 95.62 87 HIS A N 1
ATOM 732 C CA . HIS A 1 87 ? 8.849 13.223 9.323 1.00 95.62 87 HIS A CA 1
ATOM 733 C C . HIS A 1 87 ? 9.025 14.189 8.140 1.00 95.62 87 HIS A C 1
ATOM 735 O O . HIS A 1 87 ? 10.104 14.751 8.004 1.00 95.62 87 HIS A O 1
ATOM 741 N N . HIS A 1 88 ? 7.967 14.435 7.356 1.00 95.44 88 HIS A N 1
ATOM 742 C CA . HIS A 1 88 ? 7.951 15.401 6.244 1.00 95.44 88 HIS A CA 1
ATOM 743 C C . HIS A 1 88 ? 6.895 16.506 6.453 1.00 95.44 88 HIS A C 1
ATOM 745 O O . HIS A 1 88 ? 5.854 16.494 5.788 1.00 95.44 88 HIS A O 1
ATOM 751 N N . PRO A 1 89 ? 7.058 17.403 7.447 1.00 97.31 89 PRO A N 1
ATOM 752 C CA . PRO A 1 89 ? 6.116 18.499 7.721 1.00 97.31 89 PRO A CA 1
ATOM 753 C C . PRO A 1 89 ? 6.046 19.563 6.616 1.00 97.31 89 PRO A C 1
ATOM 755 O O . PRO A 1 89 ? 5.103 20.347 6.584 1.00 97.31 89 PRO A O 1
ATOM 758 N N . GLU A 1 90 ? 7.026 19.603 5.717 1.00 97.94 90 GLU A N 1
ATOM 759 C CA . GLU A 1 90 ? 7.102 20.530 4.588 1.00 97.94 90 GLU A CA 1
ATOM 760 C C . GLU A 1 90 ? 6.121 20.212 3.450 1.00 97.94 90 GLU A C 1
ATOM 762 O O . GLU A 1 90 ? 5.863 21.071 2.605 1.00 97.94 90 GLU A O 1
ATOM 767 N N . LEU A 1 91 ? 5.578 18.991 3.401 1.00 97.50 91 LEU A N 1
ATOM 768 C CA . LEU A 1 91 ? 4.683 18.566 2.328 1.00 97.50 91 LEU A CA 1
ATOM 769 C C . LEU A 1 91 ? 3.234 18.991 2.615 1.00 97.50 91 LEU A C 1
ATOM 771 O O . LEU A 1 91 ? 2.746 18.805 3.730 1.00 97.50 91 LEU A O 1
ATOM 775 N N . PRO A 1 92 ? 2.484 19.474 1.607 1.00 97.69 92 PRO A N 1
ATOM 776 C CA . PRO A 1 92 ? 1.090 19.884 1.781 1.00 97.69 92 PRO A CA 1
ATOM 777 C C . PRO A 1 92 ? 0.157 18.728 2.175 1.00 97.69 92 PRO A C 1
ATOM 779 O O . PRO A 1 92 ? -0.908 18.972 2.731 1.00 97.69 92 PRO A O 1
ATOM 782 N N . THR A 1 93 ? 0.556 17.481 1.913 1.00 97.88 93 THR A N 1
ATOM 783 C CA . THR A 1 93 ? -0.197 16.265 2.256 1.00 97.88 93 THR A CA 1
ATOM 784 C C . THR A 1 93 ? 0.201 15.675 3.611 1.00 97.88 93 THR A C 1
ATOM 786 O O . THR A 1 93 ? -0.201 14.558 3.922 1.00 97.88 93 THR A O 1
ATOM 789 N N . HIS A 1 94 ? 1.000 16.382 4.422 1.00 96.69 94 HIS A N 1
ATOM 790 C CA . HIS A 1 94 ? 1.479 15.882 5.712 1.00 96.69 94 HIS A CA 1
ATOM 791 C C . HIS A 1 94 ? 0.339 15.292 6.576 1.00 96.69 94 HIS A C 1
ATOM 793 O O . HIS A 1 94 ? -0.690 15.947 6.752 1.00 96.69 94 HIS A O 1
ATOM 799 N N . PRO A 1 95 ? 0.506 14.086 7.160 1.00 97.56 95 PRO A N 1
ATOM 800 C CA . PRO A 1 95 ? 1.739 13.287 7.220 1.00 97.56 95 PRO A CA 1
ATOM 801 C C . PRO A 1 95 ? 1.971 12.359 6.016 1.00 97.56 95 PRO A C 1
ATOM 803 O O . PRO A 1 95 ? 2.975 11.648 5.972 1.00 97.56 95 PRO A O 1
ATOM 806 N N . HIS A 1 96 ? 1.057 12.336 5.051 1.00 98.12 96 HIS A N 1
ATOM 807 C CA . HIS A 1 96 ? 1.066 11.421 3.916 1.00 98.12 96 HIS A CA 1
ATOM 808 C C . HIS A 1 96 ? 2.079 11.849 2.857 1.00 98.12 96 HIS A C 1
ATOM 810 O O . HIS A 1 96 ? 2.175 13.025 2.495 1.00 98.12 96 HIS A O 1
ATOM 816 N N . HIS A 1 97 ? 2.853 10.887 2.367 1.00 98.44 97 HIS A N 1
ATOM 817 C CA . HIS A 1 97 ? 3.865 11.126 1.347 1.00 98.44 97 HIS A CA 1
ATOM 818 C C . HIS A 1 97 ? 4.222 9.838 0.597 1.00 98.44 97 HIS A C 1
ATOM 820 O O . HIS A 1 97 ? 3.899 8.725 1.033 1.00 98.44 97 HIS A O 1
ATOM 826 N N . LYS A 1 98 ? 4.900 9.998 -0.545 1.00 98.56 98 LYS A N 1
ATOM 827 C CA . LYS A 1 98 ? 5.424 8.901 -1.366 1.00 98.56 98 LYS A CA 1
ATOM 828 C C . LYS A 1 98 ? 6.926 9.077 -1.588 1.00 98.56 98 LYS A C 1
ATOM 830 O O . LYS A 1 98 ? 7.360 10.116 -2.067 1.00 98.56 98 LYS A O 1
ATOM 835 N N . HIS A 1 99 ? 7.700 8.045 -1.281 1.00 98.50 99 HIS A N 1
ATOM 836 C CA . HIS A 1 99 ? 9.106 7.895 -1.660 1.00 98.50 99 HIS A CA 1
ATOM 837 C C . HIS A 1 99 ? 9.188 7.257 -3.048 1.00 98.50 99 HIS A C 1
ATOM 839 O O . HIS A 1 99 ? 8.479 6.279 -3.311 1.00 98.50 99 HIS A O 1
ATOM 845 N N . LEU A 1 100 ? 10.060 7.773 -3.909 1.00 98.31 100 LEU A N 1
ATOM 846 C CA . LEU A 1 100 ? 10.314 7.259 -5.257 1.00 98.31 100 LEU A CA 1
ATOM 847 C C . LEU A 1 100 ? 11.682 6.567 -5.349 1.00 98.31 100 LEU A C 1
ATOM 849 O O . LEU A 1 100 ? 12.528 6.689 -4.461 1.00 98.31 100 LEU A O 1
ATOM 853 N N . SER A 1 101 ? 11.899 5.818 -6.431 1.00 97.38 101 SER A N 1
ATOM 854 C CA . SER A 1 101 ? 13.130 5.050 -6.671 1.00 97.38 101 SER A CA 1
ATOM 855 C C . SER A 1 101 ? 14.393 5.906 -6.805 1.00 97.38 101 SER A C 1
ATOM 857 O O . SER A 1 101 ? 15.492 5.414 -6.571 1.00 97.38 101 SER A O 1
ATOM 859 N N . ASP A 1 102 ? 14.251 7.179 -7.175 1.00 97.31 102 ASP A N 1
ATOM 860 C CA . ASP A 1 102 ? 15.350 8.149 -7.264 1.00 97.31 102 ASP A CA 1
ATOM 861 C C . ASP A 1 102 ? 15.711 8.786 -5.906 1.00 97.31 102 ASP A C 1
ATOM 863 O O . ASP A 1 102 ? 16.600 9.633 -5.831 1.00 97.31 102 ASP A O 1
ATOM 867 N N . GLY A 1 103 ? 15.033 8.376 -4.828 1.00 96.75 103 GLY A N 1
ATOM 868 C CA . GLY A 1 103 ? 15.222 8.903 -3.479 1.00 96.75 103 GLY A CA 1
ATOM 869 C C . GLY A 1 103 ? 14.434 10.179 -3.185 1.00 96.75 103 GLY A C 1
ATOM 870 O O . GLY A 1 103 ? 14.510 10.682 -2.064 1.00 96.75 103 GLY A O 1
ATOM 871 N N . SER A 1 104 ? 13.668 10.703 -4.146 1.00 97.69 104 SER A N 1
ATOM 872 C CA . SER A 1 104 ? 12.794 11.849 -3.907 1.00 97.69 104 SER A CA 1
ATOM 873 C C . SER A 1 104 ? 11.584 11.473 -3.047 1.00 97.69 104 SER A C 1
ATOM 875 O O . SER A 1 104 ? 11.105 10.333 -3.042 1.00 97.69 104 SER A O 1
ATOM 877 N N . VAL A 1 105 ? 11.081 12.465 -2.310 1.00 98.38 105 VAL A N 1
ATOM 878 C CA . VAL A 1 105 ? 9.846 12.367 -1.532 1.00 98.38 105 VAL A CA 1
ATOM 879 C C . VAL A 1 105 ? 8.867 13.398 -2.065 1.00 98.38 105 VAL A C 1
ATOM 881 O O . VAL A 1 105 ? 9.189 14.583 -2.143 1.00 98.38 105 VAL A O 1
ATOM 884 N N . VAL A 1 106 ? 7.678 12.944 -2.448 1.00 98.31 106 VAL A N 1
ATOM 885 C CA . VAL A 1 106 ? 6.657 13.782 -3.079 1.00 98.31 106 VAL A CA 1
ATOM 886 C C . VAL A 1 106 ? 5.366 13.805 -2.260 1.00 98.31 106 VAL A C 1
ATOM 888 O O . VAL A 1 106 ? 5.061 12.823 -1.565 1.00 98.31 106 VAL A O 1
ATOM 891 N N . PRO A 1 107 ? 4.582 14.899 -2.342 1.00 98.25 107 PRO A N 1
ATOM 892 C CA . PRO A 1 107 ? 3.252 14.936 -1.755 1.00 98.25 107 PRO A CA 1
ATOM 893 C C . PRO A 1 107 ? 2.379 13.839 -2.362 1.00 98.25 107 PRO A C 1
ATOM 895 O O . PRO A 1 107 ? 2.369 13.638 -3.578 1.00 98.25 107 PRO A O 1
ATOM 898 N N . ALA A 1 108 ? 1.642 13.135 -1.516 1.00 97.75 108 ALA A N 1
ATOM 899 C CA . ALA A 1 108 ? 0.701 12.118 -1.943 1.00 97.75 108 ALA A CA 1
ATOM 900 C C . ALA A 1 108 ? -0.393 11.940 -0.894 1.00 97.75 108 ALA A C 1
ATOM 902 O O . ALA A 1 108 ? -0.102 11.873 0.298 1.00 97.75 108 ALA A O 1
ATOM 903 N N . GLU A 1 109 ? -1.635 11.828 -1.352 1.00 96.06 109 GLU A N 1
ATOM 904 C CA . GLU A 1 109 ? -2.779 11.500 -0.500 1.00 96.06 109 GLU A CA 1
ATOM 905 C C . GLU A 1 109 ? -2.675 10.075 0.062 1.00 96.06 109 GLU A C 1
ATOM 907 O O . GLU A 1 109 ? -1.972 9.226 -0.491 1.00 96.06 109 GLU A O 1
ATOM 912 N N . GLU A 1 110 ? -3.412 9.796 1.141 1.00 96.31 110 GLU A N 1
ATOM 913 C CA . GLU A 1 110 ? -3.517 8.459 1.735 1.00 96.31 110 GLU A CA 1
ATOM 914 C C . GLU A 1 110 ? -4.082 7.434 0.725 1.00 96.31 110 GLU A C 1
ATOM 916 O O . GLU A 1 110 ? -5.270 7.502 0.386 1.00 96.31 110 GLU A O 1
ATOM 921 N N . PRO A 1 111 ? -3.303 6.428 0.274 1.00 96.75 111 PRO A N 1
ATOM 922 C CA . PRO A 1 111 ? -3.832 5.379 -0.579 1.00 96.75 111 PRO A CA 1
ATOM 923 C C . PRO A 1 111 ? -4.405 4.229 0.256 1.00 96.75 111 PRO A C 1
ATOM 925 O O . PRO A 1 111 ? -3.985 3.949 1.380 1.00 96.75 111 PRO A O 1
ATOM 928 N N . SER A 1 112 ? -5.334 3.489 -0.343 1.00 96.94 112 SER A N 1
ATOM 929 C CA . SER A 1 112 ? -5.785 2.207 0.197 1.00 96.94 112 SER A CA 1
ATOM 930 C C . SER A 1 112 ? -4.977 1.042 -0.372 1.00 96.94 112 SER A C 1
ATOM 932 O O . SER A 1 112 ? -4.467 1.142 -1.487 1.00 96.94 112 SER A O 1
ATOM 934 N N . LEU A 1 113 ? -4.911 -0.098 0.329 1.00 98.00 113 LEU A N 1
ATOM 935 C CA . LEU A 1 113 ? -4.258 -1.291 -0.222 1.00 98.00 113 LEU A CA 1
ATOM 936 C C . LEU A 1 113 ? -4.843 -1.713 -1.587 1.00 98.00 113 LEU A C 1
ATOM 938 O O . LEU A 1 113 ? -4.053 -2.000 -2.483 1.00 98.00 113 LEU A O 1
ATOM 942 N N . PRO A 1 114 ? -6.174 -1.702 -1.824 1.00 97.81 114 PRO A N 1
ATOM 943 C CA . PRO A 1 114 ? -6.716 -1.950 -3.159 1.00 97.81 114 PRO A CA 1
ATOM 944 C C . PRO A 1 114 ? -6.212 -0.977 -4.233 1.00 97.81 114 PRO A C 1
ATOM 946 O O . PRO A 1 114 ? -5.968 -1.415 -5.354 1.00 97.81 114 PRO A O 1
ATOM 949 N N . ALA A 1 115 ? -6.028 0.305 -3.897 1.00 97.88 115 ALA A N 1
ATOM 950 C CA . ALA A 1 115 ? -5.483 1.298 -4.824 1.00 97.88 115 ALA A CA 1
ATOM 951 C C . ALA A 1 115 ? -4.001 1.032 -5.137 1.00 97.88 115 ALA A C 1
ATOM 953 O O . ALA A 1 115 ? -3.610 1.072 -6.299 1.00 97.88 115 ALA A O 1
ATOM 954 N N . ILE A 1 116 ? -3.199 0.668 -4.131 1.00 98.50 116 ILE A N 1
ATOM 955 C CA . ILE A 1 116 ? -1.800 0.256 -4.331 1.00 98.50 116 ILE A CA 1
ATOM 956 C C . ILE A 1 116 ? -1.711 -0.990 -5.218 1.00 98.50 116 ILE A C 1
ATOM 958 O O . ILE A 1 116 ? -0.878 -1.061 -6.117 1.00 98.50 116 ILE A O 1
ATOM 962 N N . LEU A 1 117 ? -2.590 -1.969 -5.002 1.00 98.50 117 LEU A N 1
ATOM 963 C CA . LEU A 1 117 ? -2.662 -3.168 -5.836 1.00 98.50 117 LEU A CA 1
ATOM 964 C C . LEU A 1 117 ? -3.034 -2.842 -7.296 1.00 98.50 117 LEU A C 1
ATOM 966 O O . LEU A 1 117 ? -2.529 -3.495 -8.208 1.00 98.50 117 LEU A O 1
ATOM 970 N N . ASP A 1 118 ? -3.878 -1.833 -7.534 1.00 98.12 118 ASP A N 1
ATOM 971 C CA . ASP A 1 118 ? -4.200 -1.355 -8.886 1.00 98.12 118 ASP A CA 1
ATOM 972 C C . ASP A 1 118 ? -3.030 -0.603 -9.544 1.00 98.12 118 ASP A C 1
ATOM 974 O O . ASP A 1 118 ? -2.789 -0.789 -10.742 1.00 98.12 118 ASP A O 1
ATOM 978 N N . GLU A 1 119 ? -2.283 0.204 -8.785 1.00 98.19 119 GLU A N 1
ATOM 979 C CA . GLU A 1 119 ? -1.058 0.859 -9.264 1.00 98.19 119 GLU A CA 1
ATOM 980 C C . GLU A 1 119 ? -0.021 -0.186 -9.692 1.00 98.19 119 GLU A C 1
ATOM 982 O O . GLU A 1 119 ? 0.454 -0.154 -10.826 1.00 98.19 119 GLU A O 1
ATOM 987 N N . ILE A 1 120 ? 0.244 -1.184 -8.840 1.00 98.31 120 ILE A N 1
ATOM 988 C CA . ILE A 1 120 ? 1.179 -2.277 -9.146 1.00 98.31 120 ILE A CA 1
ATOM 989 C C . ILE A 1 120 ? 0.723 -3.066 -10.372 1.00 98.31 120 ILE A C 1
ATOM 991 O O . ILE A 1 120 ? 1.522 -3.312 -11.271 1.00 98.31 120 ILE A O 1
ATOM 995 N N . ARG A 1 121 ? -0.565 -3.426 -10.460 1.00 97.44 121 ARG A N 1
ATOM 996 C CA . ARG A 1 121 ? -1.111 -4.098 -11.649 1.00 97.44 121 ARG A CA 1
ATOM 997 C C . ARG A 1 121 ? -0.833 -3.295 -12.920 1.00 97.44 121 ARG A C 1
ATOM 999 O O . ARG A 1 121 ? -0.526 -3.887 -13.948 1.00 97.44 121 ARG A O 1
ATOM 1006 N N . SER A 1 122 ? -0.980 -1.974 -12.861 1.00 96.94 122 SER A N 1
ATOM 1007 C CA . SER A 1 122 ? -0.779 -1.099 -14.020 1.00 96.94 122 SER A CA 1
ATOM 1008 C C . SER A 1 122 ? 0.694 -1.041 -14.434 1.00 96.94 122 SER A C 1
ATOM 1010 O O . SER A 1 122 ? 0.978 -1.093 -15.626 1.00 96.94 122 SER A O 1
ATOM 1012 N N . LEU A 1 123 ? 1.621 -1.027 -13.469 1.00 96.06 123 LEU A N 1
ATOM 1013 C CA . LEU A 1 123 ? 3.060 -1.139 -13.735 1.00 96.06 123 LEU A CA 1
ATOM 1014 C C . LEU A 1 123 ? 3.416 -2.487 -14.374 1.00 96.06 123 LEU A C 1
ATOM 1016 O O . LEU A 1 123 ? 4.060 -2.515 -15.415 1.00 96.06 123 LEU A O 1
ATOM 1020 N N . LEU A 1 124 ? 2.924 -3.594 -13.808 1.00 95.25 124 LEU A N 1
ATOM 1021 C CA . LEU A 1 124 ? 3.156 -4.932 -14.361 1.00 95.25 124 LEU A CA 1
ATOM 1022 C C . LEU A 1 124 ? 2.582 -5.074 -15.775 1.00 95.25 124 LEU A C 1
ATOM 1024 O O . LEU A 1 124 ? 3.203 -5.696 -16.625 1.00 95.25 124 LEU A O 1
ATOM 1028 N N . ALA A 1 125 ? 1.405 -4.504 -16.043 1.00 92.94 125 ALA A N 1
ATOM 1029 C CA . ALA A 1 125 ? 0.807 -4.539 -17.375 1.00 92.94 125 ALA A CA 1
ATOM 1030 C C . ALA A 1 125 ? 1.627 -3.750 -18.406 1.00 92.94 125 ALA A C 1
ATOM 1032 O O . ALA A 1 125 ? 1.717 -4.185 -19.548 1.00 92.94 125 ALA A O 1
ATOM 1033 N N . ALA A 1 126 ? 2.228 -2.623 -18.011 1.00 90.94 126 ALA A N 1
ATOM 1034 C CA . ALA A 1 126 ? 3.114 -1.856 -18.882 1.00 90.94 126 ALA A CA 1
ATOM 1035 C C . ALA A 1 126 ? 4.423 -2.611 -19.171 1.00 90.94 126 ALA A C 1
ATOM 1037 O O . ALA A 1 126 ? 4.868 -2.640 -20.308 1.00 90.94 126 ALA A O 1
ATOM 1038 N N . GLU A 1 127 ? 5.008 -3.273 -18.169 1.00 86.44 127 GLU A N 1
ATOM 1039 C CA . GLU A 1 127 ? 6.283 -3.994 -18.319 1.00 86.44 127 GLU A CA 1
ATOM 1040 C C . GLU A 1 127 ? 6.133 -5.346 -19.042 1.00 86.44 127 GLU A C 1
ATOM 1042 O O . GLU A 1 127 ? 7.012 -5.750 -19.799 1.00 86.44 127 GLU A O 1
ATOM 1047 N N . LEU A 1 128 ? 5.014 -6.048 -18.841 1.00 78.50 128 LEU A N 1
ATOM 1048 C CA . LEU A 1 128 ? 4.703 -7.307 -19.534 1.00 78.50 128 LEU A CA 1
ATOM 1049 C C . LEU A 1 128 ? 4.084 -7.079 -20.926 1.00 78.50 128 LEU A C 1
ATOM 1051 O O . LEU A 1 128 ? 3.936 -8.033 -21.687 1.00 78.50 128 LEU A O 1
ATOM 1055 N N . GLY A 1 129 ? 3.699 -5.837 -21.234 1.00 63.28 129 GLY A N 1
ATOM 1056 C CA . GLY A 1 129 ? 3.002 -5.423 -22.453 1.00 63.28 129 GLY A CA 1
ATOM 1057 C C . GLY A 1 129 ? 3.896 -5.004 -23.626 1.00 63.28 129 GLY A C 1
ATOM 1058 O O . GLY A 1 129 ? 3.353 -4.755 -24.695 1.00 63.28 129 GLY A O 1
ATOM 1059 N N . ASP A 1 130 ? 5.226 -4.989 -23.470 1.00 48.12 130 ASP A N 1
ATOM 1060 C CA . ASP A 1 130 ? 6.201 -4.773 -24.562 1.00 48.12 130 ASP A CA 1
ATOM 1061 C C . ASP A 1 130 ? 6.764 -6.095 -25.133 1.00 48.12 130 ASP A C 1
ATOM 1063 O O . ASP A 1 130 ? 7.842 -6.149 -25.726 1.00 48.12 130 ASP A O 1
ATOM 1067 N N . ALA A 1 131 ? 6.018 -7.189 -24.970 1.00 41.94 131 ALA A N 1
ATOM 1068 C CA . ALA A 1 131 ? 6.287 -8.470 -25.614 1.00 41.94 131 ALA A CA 1
ATOM 1069 C C . ALA A 1 131 ? 5.072 -8.928 -26.437 1.00 41.94 131 ALA A C 1
ATOM 1071 O O . ALA A 1 131 ? 4.494 -9.980 -26.170 1.00 41.94 131 ALA A O 1
ATOM 1072 N N . GLU A 1 132 ? 4.693 -8.153 -27.454 1.00 31.78 132 GLU A N 1
ATOM 1073 C CA . GLU A 1 132 ? 4.028 -8.713 -28.635 1.00 31.78 132 GLU A CA 1
ATOM 1074 C C . GLU A 1 132 ? 4.943 -8.562 -29.867 1.00 31.78 132 GLU A C 1
ATOM 1076 O O . GLU A 1 132 ? 5.651 -7.558 -29.967 1.00 31.78 132 GLU A O 1
ATOM 1081 N N . PRO A 1 133 ? 5.003 -9.588 -30.741 1.00 45.94 133 PRO A N 1
ATOM 1082 C CA . PRO A 1 133 ? 5.889 -9.636 -31.907 1.00 45.94 133 PRO A CA 1
ATOM 1083 C C . PRO A 1 133 ? 5.561 -8.609 -32.997 1.00 45.94 133 PRO A C 1
ATOM 1085 O O . PRO A 1 133 ? 4.375 -8.243 -33.152 1.00 45.94 133 PRO A O 1
#

Organism: Pyrolobus fumarii (strain DSM 11204 / 1A) (NCBI:txid694429)